Protein AF-A0AAU3UZP5-F1 (afdb_monomer)

Structure (mmCIF, N/CA/C/O backbone):
data_AF-A0AAU3UZP5-F1
#
_entry.id   AF-A0AAU3UZP5-F1
#
loop_
_atom_site.group_PDB
_atom_site.id
_atom_site.type_symbol
_atom_site.label_atom_id
_atom_site.label_alt_id
_atom_site.label_comp_id
_atom_site.label_asym_id
_atom_site.label_entity_id
_atom_site.label_seq_id
_atom_site.pdbx_PDB_ins_code
_atom_site.Cartn_x
_atom_site.Cartn_y
_atom_site.Cartn_z
_atom_site.occupancy
_atom_site.B_iso_or_equiv
_atom_site.auth_seq_id
_atom_site.auth_comp_id
_atom_site.auth_asym_id
_atom_site.auth_atom_id
_atom_site.pdbx_PDB_model_num
ATOM 1 N N . MET A 1 1 ? -6.463 -6.547 1.349 1.00 59.91 1 MET A N 1
ATOM 2 C CA . MET A 1 1 ? -6.851 -5.768 0.167 1.00 59.91 1 MET A CA 1
ATOM 3 C C . MET A 1 1 ? -5.772 -6.117 -0.819 1.00 59.91 1 MET A C 1
ATOM 5 O O . MET A 1 1 ? -4.624 -5.796 -0.541 1.00 59.91 1 MET A O 1
ATOM 9 N N . GLU A 1 2 ? -6.086 -6.982 -1.773 1.00 68.31 2 GLU A N 1
ATOM 10 C CA . GLU A 1 2 ? -5.173 -7.183 -2.896 1.00 68.31 2 GLU A CA 1
ATOM 11 C C . GLU A 1 2 ? -5.345 -5.976 -3.808 1.00 68.31 2 GLU A C 1
ATOM 13 O O . GLU A 1 2 ? -6.475 -5.521 -3.985 1.00 68.31 2 GLU A O 1
ATOM 18 N N . LEU A 1 3 ? -4.224 -5.432 -4.274 1.00 74.69 3 LEU A N 1
ATOM 19 C CA . LEU A 1 3 ? -4.221 -4.417 -5.317 1.00 74.69 3 LEU A CA 1
ATOM 20 C C . LEU A 1 3 ? -4.765 -5.055 -6.591 1.00 74.69 3 LEU A C 1
ATOM 22 O O . LEU A 1 3 ? -4.407 -6.203 -6.892 1.00 74.69 3 LEU A O 1
ATOM 26 N N . ASP A 1 4 ? -5.592 -4.326 -7.326 1.00 83.75 4 ASP A N 1
ATOM 27 C CA . ASP A 1 4 ? -5.940 -4.751 -8.676 1.00 83.75 4 ASP A CA 1
ATOM 28 C C . ASP A 1 4 ? -4.738 -4.600 -9.631 1.00 83.75 4 ASP A C 1
ATOM 30 O O . ASP A 1 4 ? -3.681 -4.058 -9.283 1.00 83.75 4 ASP A O 1
ATOM 34 N N . ASP A 1 5 ? -4.856 -5.173 -10.829 1.00 84.81 5 ASP A N 1
ATOM 35 C CA . ASP A 1 5 ? -3.751 -5.195 -11.790 1.00 84.81 5 ASP A CA 1
ATOM 36 C C . ASP A 1 5 ? -3.355 -3.780 -12.261 1.00 84.81 5 ASP A C 1
ATOM 38 O O . ASP A 1 5 ? -2.174 -3.544 -12.538 1.00 84.81 5 ASP A O 1
ATOM 42 N N . ASP A 1 6 ? -4.295 -2.829 -12.271 1.00 86.94 6 ASP A N 1
ATOM 43 C CA . ASP A 1 6 ? -4.051 -1.438 -12.663 1.00 86.94 6 ASP A CA 1
ATOM 44 C C . ASP A 1 6 ? -3.270 -0.690 -11.569 1.00 86.94 6 ASP A C 1
ATOM 46 O O . ASP A 1 6 ? -2.273 -0.015 -11.846 1.00 86.94 6 ASP A O 1
ATOM 50 N N . GLU A 1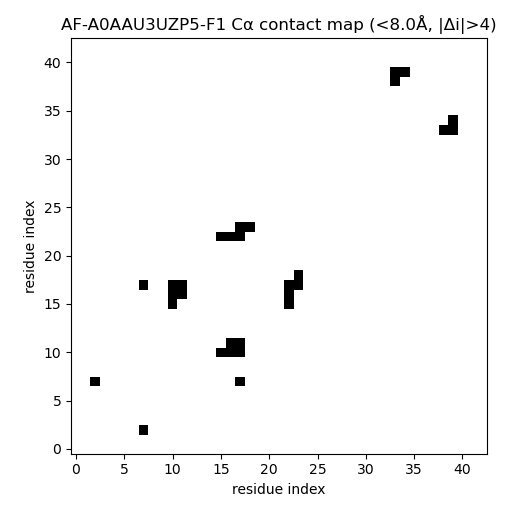 7 ? -3.650 -0.867 -10.303 1.00 85.38 7 GLU A N 1
ATOM 51 C CA . GLU A 1 7 ? -2.946 -0.298 -9.151 1.00 85.38 7 GLU A CA 1
ATOM 52 C C . GLU A 1 7 ? -1.511 -0.842 -9.033 1.00 85.38 7 GLU A C 1
ATOM 54 O O . GLU A 1 7 ? -0.575 -0.099 -8.714 1.00 85.38 7 GLU A O 1
ATOM 59 N N . ARG A 1 8 ? -1.301 -2.134 -9.326 1.00 86.94 8 ARG A N 1
ATOM 60 C CA . ARG A 1 8 ? 0.046 -2.739 -9.344 1.00 86.94 8 ARG A CA 1
ATOM 61 C C . ARG A 1 8 ? 0.906 -2.177 -10.464 1.00 86.94 8 ARG A C 1
ATOM 63 O O . ARG A 1 8 ? 2.101 -1.962 -10.253 1.00 86.94 8 ARG A O 1
ATOM 70 N N . GLN A 1 9 ? 0.324 -1.956 -11.639 1.00 88.81 9 GLN A N 1
ATOM 71 C CA . GLN A 1 9 ? 1.029 -1.368 -12.770 1.00 88.81 9 GLN A CA 1
ATOM 72 C C . GLN A 1 9 ? 1.440 0.082 -12.470 1.00 88.81 9 GLN A C 1
ATOM 74 O O . GLN A 1 9 ? 2.602 0.430 -12.681 1.00 88.81 9 GLN A O 1
ATOM 79 N N . ALA A 1 10 ? 0.550 0.882 -11.877 1.00 89.69 10 ALA A N 1
ATOM 80 C CA . ALA A 1 10 ? 0.847 2.260 -11.486 1.00 89.69 10 ALA A CA 1
ATOM 81 C C . ALA A 1 10 ? 2.010 2.356 -10.480 1.00 89.69 10 ALA A C 1
ATOM 83 O O . ALA A 1 10 ? 2.889 3.205 -10.618 1.00 89.69 10 ALA A O 1
ATOM 84 N N . LEU A 1 11 ? 2.072 1.450 -9.495 1.00 86.38 11 LEU A N 1
ATOM 85 C CA . LEU A 1 11 ? 3.199 1.397 -8.555 1.00 86.38 11 LEU A CA 1
ATOM 86 C C . LEU A 1 11 ? 4.525 1.116 -9.268 1.00 86.38 11 LEU A C 1
ATOM 88 O O . LEU A 1 11 ? 5.519 1.791 -8.998 1.00 86.38 11 LEU A O 1
ATOM 92 N N . ARG A 1 12 ? 4.534 0.165 -10.209 1.00 90.94 12 ARG A N 1
ATOM 93 C CA . ARG A 1 12 ? 5.738 -0.170 -10.986 1.00 90.94 12 ARG A CA 1
ATOM 94 C C . ARG A 1 12 ? 6.200 0.995 -11.860 1.00 90.94 12 ARG A C 1
ATOM 96 O O . ARG A 1 12 ? 7.404 1.205 -11.981 1.00 90.94 12 ARG A O 1
ATOM 103 N N . GLU A 1 13 ? 5.273 1.755 -12.439 1.00 92.94 13 GLU A N 1
ATOM 104 C CA . GLU A 1 13 ? 5.574 2.958 -13.230 1.00 92.94 13 GLU A CA 1
ATOM 105 C C . GLU A 1 13 ? 6.209 4.073 -12.387 1.00 92.94 13 GLU A C 1
ATOM 107 O O . GLU A 1 13 ? 7.134 4.740 -12.848 1.00 92.94 13 GLU A O 1
ATOM 112 N N . GLU A 1 14 ? 5.802 4.200 -11.124 1.00 89.38 14 GLU A N 1
ATOM 113 C CA . GLU A 1 14 ? 6.423 5.084 -10.125 1.00 89.38 14 GLU A CA 1
ATOM 114 C C . GLU A 1 14 ? 7.744 4.520 -9.552 1.00 89.38 14 GLU A C 1
ATOM 116 O O . GLU A 1 14 ? 8.364 5.116 -8.668 1.00 89.38 14 GLU A O 1
ATOM 121 N N . GLY A 1 15 ? 8.205 3.364 -10.044 1.00 91.00 15 GLY A N 1
ATOM 122 C CA . GLY A 1 15 ? 9.436 2.710 -9.595 1.00 91.00 15 GLY A CA 1
ATOM 123 C C . GLY A 1 15 ? 9.315 1.997 -8.246 1.00 91.00 15 GLY A C 1
ATOM 124 O O . GLY A 1 15 ? 10.330 1.669 -7.629 1.00 91.00 15 GLY A O 1
ATOM 125 N N . VAL A 1 16 ? 8.091 1.749 -7.778 1.00 89.56 16 VAL A N 1
ATOM 126 C CA . VAL A 1 16 ? 7.799 0.988 -6.562 1.00 89.56 16 VAL A CA 1
ATOM 127 C C . VAL A 1 16 ? 7.450 -0.445 -6.948 1.00 89.56 16 VAL A C 1
ATOM 129 O O . VAL A 1 16 ? 6.496 -0.683 -7.681 1.00 89.56 16 VAL A O 1
ATOM 132 N N . ASP A 1 17 ? 8.192 -1.423 -6.430 1.00 91.06 17 ASP A N 1
ATOM 133 C CA . ASP A 1 17 ? 7.851 -2.830 -6.635 1.00 91.06 17 ASP A CA 1
ATOM 134 C C . ASP A 1 17 ? 6.704 -3.243 -5.685 1.00 91.06 17 ASP A C 1
ATOM 136 O O . ASP A 1 17 ? 6.905 -3.287 -4.467 1.00 91.06 17 ASP A O 1
ATOM 140 N N . PRO A 1 18 ? 5.490 -3.539 -6.195 1.00 86.12 18 PRO A N 1
ATOM 141 C CA . PRO A 1 18 ? 4.360 -3.951 -5.363 1.00 86.12 18 PRO A CA 1
ATOM 142 C C . PRO A 1 18 ? 4.576 -5.311 -4.686 1.00 86.12 18 PRO A C 1
ATOM 144 O O . PRO A 1 18 ? 3.894 -5.609 -3.704 1.00 86.12 18 PRO A O 1
ATOM 147 N N . ASP A 1 19 ? 5.504 -6.123 -5.198 1.00 88.56 19 ASP A N 1
ATOM 148 C CA . ASP A 1 19 ? 5.842 -7.446 -4.679 1.00 88.56 19 ASP A CA 1
ATOM 149 C C . ASP A 1 19 ? 6.996 -7.397 -3.657 1.00 88.56 19 ASP A C 1
ATOM 151 O O . ASP A 1 19 ? 7.316 -8.410 -3.025 1.00 88.56 19 ASP A O 1
ATOM 155 N N . ASP A 1 20 ? 7.590 -6.216 -3.432 1.00 91.75 20 ASP A N 1
ATOM 156 C CA . ASP A 1 20 ? 8.625 -6.023 -2.420 1.00 91.75 20 ASP A CA 1
ATOM 157 C C . ASP A 1 20 ? 8.054 -6.283 -1.005 1.00 91.75 20 ASP A C 1
ATOM 159 O O . ASP A 1 20 ? 7.040 -5.686 -0.607 1.00 91.75 20 ASP A O 1
ATOM 163 N N . PRO A 1 21 ? 8.701 -7.138 -0.186 1.00 91.38 21 PRO A N 1
ATOM 164 C CA . PRO A 1 21 ? 8.224 -7.461 1.158 1.00 91.38 21 PRO A CA 1
ATOM 165 C C . PRO A 1 21 ? 7.999 -6.236 2.055 1.00 91.38 21 PRO A C 1
ATOM 167 O O . PRO A 1 21 ? 7.078 -6.220 2.877 1.00 91.38 21 PRO A O 1
ATOM 170 N N . GLN A 1 22 ? 8.824 -5.197 1.921 1.00 90.69 22 GLN A N 1
ATOM 171 C CA . GLN A 1 22 ? 8.713 -3.959 2.682 1.00 90.69 22 GLN A CA 1
ATOM 172 C C . GLN A 1 22 ? 7.516 -3.117 2.224 1.00 90.69 22 GLN A C 1
ATOM 174 O O . GLN A 1 22 ? 6.843 -2.512 3.070 1.00 90.69 22 GLN A O 1
ATOM 179 N N . VAL A 1 2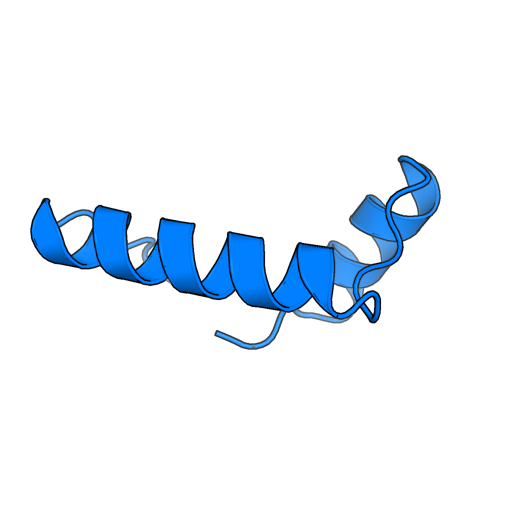3 ? 7.211 -3.104 0.925 1.00 88.19 23 VAL A N 1
ATOM 180 C CA . VAL A 1 23 ? 6.012 -2.450 0.377 1.00 88.19 23 VAL A CA 1
ATOM 181 C C . VAL A 1 23 ? 4.758 -3.147 0.896 1.00 88.19 23 VAL A C 1
ATOM 183 O O . VAL A 1 23 ? 3.885 -2.487 1.469 1.00 88.19 23 VAL A O 1
ATOM 186 N N . VAL A 1 24 ? 4.714 -4.480 0.835 1.00 89.25 24 VAL A N 1
ATOM 187 C CA . VAL A 1 24 ? 3.601 -5.284 1.365 1.00 89.25 24 VAL A CA 1
ATOM 188 C C . VAL A 1 24 ? 3.384 -5.029 2.862 1.00 89.25 24 VAL A C 1
ATOM 190 O O . VAL A 1 24 ? 2.259 -4.767 3.301 1.00 89.25 24 VAL A O 1
ATOM 193 N N . LEU A 1 25 ? 4.453 -5.036 3.667 1.00 90.75 25 LEU A N 1
ATOM 194 C CA . LEU A 1 25 ? 4.369 -4.742 5.103 1.00 90.75 25 LEU A CA 1
ATOM 195 C C . LEU A 1 25 ? 3.862 -3.321 5.380 1.00 90.75 25 LEU A C 1
ATOM 197 O O . LEU A 1 25 ? 3.087 -3.102 6.318 1.00 90.75 25 LEU A O 1
ATOM 201 N N . SER A 1 26 ? 4.290 -2.349 4.578 1.00 89.56 26 SER A N 1
ATOM 202 C CA . SER A 1 26 ? 3.871 -0.954 4.721 1.00 89.56 26 SER A CA 1
ATOM 203 C C . SER A 1 26 ? 2.388 -0.785 4.390 1.00 89.56 26 SER A C 1
ATOM 205 O O . SER A 1 26 ? 1.660 -0.170 5.173 1.00 89.56 26 SER A O 1
ATOM 207 N N . GLN A 1 27 ? 1.902 -1.418 3.320 1.00 86.75 27 GLN A N 1
ATOM 208 C CA . GLN A 1 27 ? 0.479 -1.428 2.970 1.00 86.75 27 GLN A CA 1
ATOM 209 C C . GLN A 1 27 ? -0.380 -2.060 4.074 1.00 86.75 27 GLN A C 1
ATOM 211 O O . GLN A 1 27 ? -1.407 -1.499 4.462 1.00 86.75 27 GLN A O 1
ATOM 216 N N . GLN A 1 28 ? 0.060 -3.181 4.655 1.00 88.50 28 GLN A N 1
ATOM 217 C CA . GLN A 1 28 ? -0.637 -3.810 5.783 1.00 88.50 28 GLN A CA 1
ATOM 218 C C . GLN A 1 28 ? -0.736 -2.872 6.996 1.00 88.50 28 GLN A C 1
ATOM 220 O O . GLN A 1 28 ? -1.790 -2.791 7.637 1.00 88.50 28 GLN A O 1
ATOM 225 N N . ARG A 1 29 ? 0.337 -2.132 7.308 1.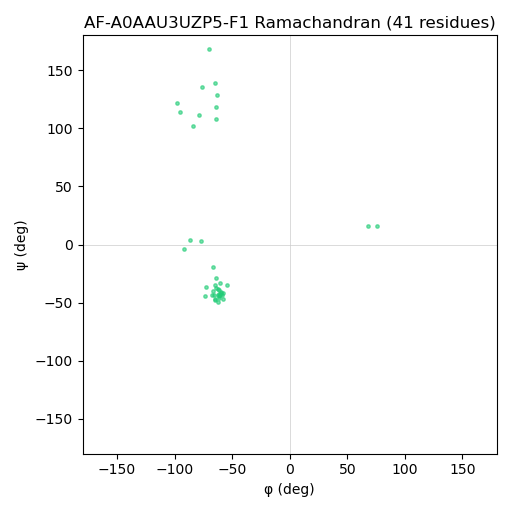00 91.06 29 ARG A N 1
ATOM 226 C CA . ARG A 1 29 ? 0.349 -1.149 8.404 1.00 91.06 29 ARG A CA 1
ATOM 227 C C . ARG A 1 29 ? -0.611 0.005 8.143 1.00 91.06 29 ARG A C 1
ATOM 229 O O . ARG A 1 29 ? -1.393 0.335 9.034 1.00 91.06 29 ARG A O 1
ATOM 236 N N . VAL A 1 30 ? -0.584 0.579 6.942 1.00 89.44 30 VAL A N 1
ATOM 237 C CA . VAL A 1 30 ? -1.491 1.668 6.548 1.00 89.44 30 VAL A CA 1
ATOM 238 C C . VAL A 1 30 ? -2.942 1.195 6.598 1.00 89.44 30 VAL A C 1
ATOM 240 O O . VAL A 1 30 ? -3.773 1.850 7.220 1.00 89.44 30 VAL A O 1
ATOM 243 N N . SER A 1 31 ? -3.243 0.012 6.056 1.00 86.88 31 SER A N 1
ATOM 244 C CA . SER A 1 31 ? -4.588 -0.572 6.106 1.00 86.88 31 SER A CA 1
ATOM 245 C C . SER A 1 31 ? -5.085 -0.759 7.545 1.00 86.88 31 SER A C 1
ATOM 247 O O . SER A 1 31 ? -6.222 -0.406 7.869 1.00 86.88 31 SER A O 1
ATOM 249 N N . LYS A 1 32 ? -4.223 -1.250 8.446 1.00 89.56 32 LYS A N 1
ATOM 250 C CA . LYS A 1 32 ? -4.547 -1.384 9.874 1.00 89.56 32 LYS A CA 1
ATOM 251 C C . LYS A 1 32 ? -4.822 -0.026 10.523 1.00 89.56 32 LYS A C 1
ATOM 253 O O . LYS A 1 32 ? -5.785 0.093 11.275 1.00 89.56 32 LYS A O 1
ATOM 258 N N . LEU A 1 33 ? -4.007 0.983 10.216 1.00 91.50 33 LEU A N 1
ATOM 259 C CA . LEU A 1 33 ? -4.167 2.337 10.739 1.00 91.50 33 LEU A CA 1
ATOM 260 C C . LEU A 1 33 ? -5.496 2.955 10.287 1.00 91.50 33 LEU A C 1
ATOM 262 O O . LEU A 1 33 ? -6.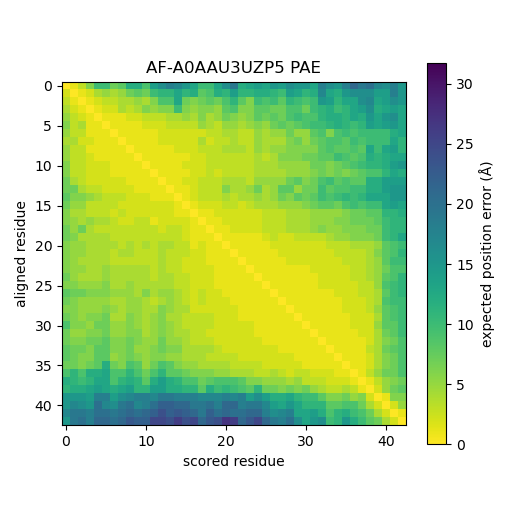267 3.419 11.123 1.00 91.50 33 LEU A O 1
ATOM 266 N N . LEU A 1 34 ? -5.803 2.889 8.990 1.00 87.31 34 LEU A N 1
ATOM 267 C CA . LEU A 1 34 ? -7.052 3.404 8.423 1.00 87.31 34 LEU A CA 1
ATOM 268 C C . LEU A 1 34 ? -8.279 2.752 9.074 1.00 87.31 34 LEU A C 1
ATOM 270 O O . LEU A 1 34 ? -9.211 3.454 9.467 1.00 87.31 34 LEU A O 1
ATOM 274 N N . ARG A 1 35 ? -8.237 1.432 9.306 1.00 86.94 35 ARG A N 1
ATOM 275 C CA . ARG A 1 35 ? -9.285 0.718 10.056 1.00 86.94 35 ARG A CA 1
ATOM 276 C C . ARG A 1 35 ? -9.432 1.214 11.492 1.00 86.94 35 ARG A C 1
ATOM 278 O O . ARG A 1 35 ? -10.560 1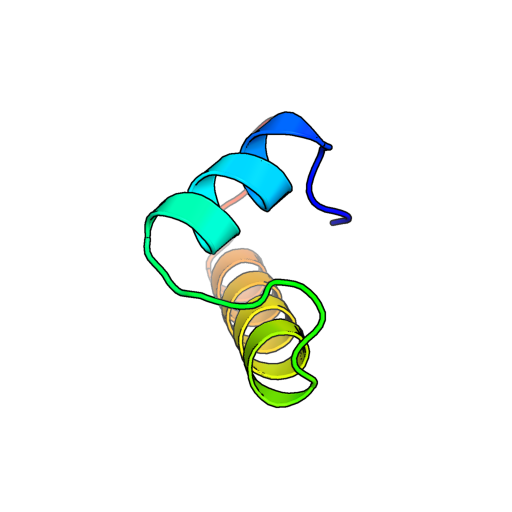.382 11.944 1.00 86.94 35 ARG A O 1
ATOM 285 N N . CYS A 1 36 ? -8.331 1.458 12.207 1.00 90.88 36 CYS A N 1
ATOM 286 C CA . CYS A 1 36 ? -8.380 1.997 13.571 1.00 90.88 36 CYS A CA 1
ATOM 287 C C . CYS A 1 36 ? -9.063 3.371 13.634 1.00 90.88 36 CYS A C 1
ATOM 289 O O . CYS A 1 36 ? -9.751 3.654 14.610 1.00 90.88 36 CYS A O 1
ATOM 291 N N . TYR A 1 37 ? -8.917 4.191 12.593 1.00 91.12 37 TYR A N 1
ATOM 292 C CA . TYR A 1 37 ? -9.581 5.494 12.488 1.00 91.12 37 TYR A CA 1
ATOM 293 C C . TYR A 1 37 ? -10.989 5.431 11.878 1.00 91.12 37 TYR A C 1
ATOM 295 O O . TYR A 1 37 ? -11.610 6.471 11.675 1.00 91.12 37 TYR A O 1
ATOM 303 N N . GLY A 1 38 ? -11.512 4.237 11.579 1.00 88.00 38 GLY A N 1
ATOM 304 C CA . GLY A 1 38 ? -12.8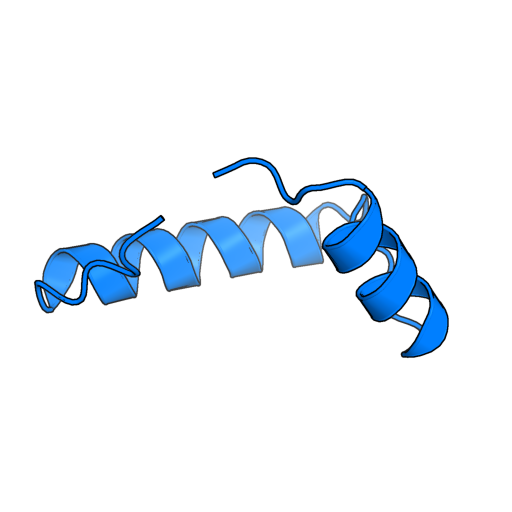24 4.079 10.947 1.00 88.00 38 GLY A CA 1
ATOM 305 C C . GLY A 1 38 ? -12.881 4.587 9.503 1.00 88.00 38 GLY A C 1
ATOM 306 O O . GLY A 1 38 ? -13.972 4.773 8.968 1.00 88.00 38 GLY A O 1
ATOM 307 N N . ILE A 1 39 ? -11.728 4.798 8.859 1.00 84.75 39 ILE A N 1
ATOM 308 C CA . ILE A 1 39 ? -11.638 5.209 7.460 1.00 84.75 39 ILE A CA 1
ATOM 309 C C . ILE A 1 39 ? -11.735 3.947 6.606 1.00 84.75 39 ILE A C 1
ATOM 311 O O . ILE A 1 39 ? -10.781 3.179 6.475 1.00 84.75 39 ILE A O 1
ATOM 315 N N . TRP A 1 40 ? -12.918 3.727 6.040 1.00 72.19 40 TRP A N 1
ATOM 316 C CA . TRP A 1 40 ? -13.147 2.690 5.044 1.00 72.19 40 TRP A CA 1
ATOM 317 C C . TRP A 1 40 ? -13.032 3.319 3.660 1.00 72.19 40 TRP A C 1
ATOM 319 O O . TRP A 1 40 ? -13.861 4.146 3.283 1.00 72.19 40 TRP A O 1
ATOM 329 N N . LEU A 1 41 ? -12.012 2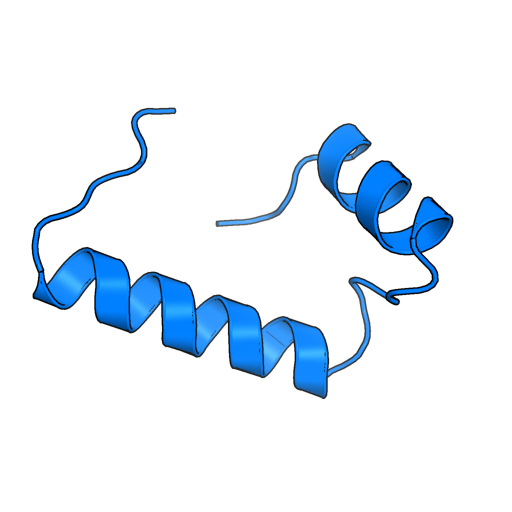.920 2.900 1.00 60.94 41 LEU A N 1
ATOM 330 C CA . LEU A 1 41 ? -12.024 3.114 1.453 1.00 60.94 41 LEU A CA 1
ATOM 331 C C . LEU A 1 41 ? -13.189 2.268 0.921 1.00 60.94 41 LEU A C 1
ATOM 333 O O . LEU A 1 41 ? -13.151 1.041 1.012 1.00 60.94 41 LEU A O 1
ATOM 337 N N . ARG A 1 42 ? -14.277 2.921 0.490 1.00 52.34 42 ARG A N 1
ATOM 338 C CA . ARG A 1 42 ? -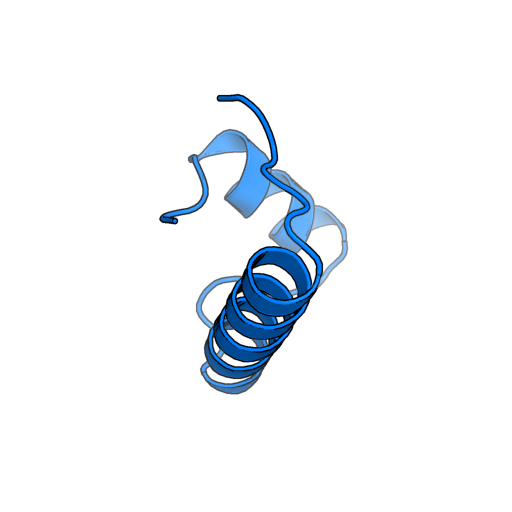15.372 2.243 -0.215 1.00 52.34 42 ARG A CA 1
ATOM 339 C C . ARG A 1 42 ? -14.799 1.705 -1.523 1.00 52.34 42 ARG A C 1
ATOM 341 O O . ARG A 1 42 ? -14.323 2.502 -2.325 1.00 52.34 42 ARG A O 1
ATOM 348 N N . SER A 1 43 ? -14.835 0.379 -1.667 1.00 50.34 43 SER A N 1
ATOM 349 C CA . SER A 1 43 ? -14.757 -0.313 -2.957 1.00 50.34 43 SER A CA 1
ATOM 350 C C . SER A 1 43 ? -15.862 0.148 -3.899 1.00 50.34 43 SER A C 1
ATOM 352 O O . SER A 1 43 ? -16.953 0.517 -3.394 1.00 50.34 43 SER A O 1
#

pLDDT: mean 84.54, std 10.47, range [50.34, 92.94]

Nearest PDB structures (foldseek):
  1oc0-assembly1_A  TM=6.186E-01  e=8.167E+00  Homo sapiens
  7bkb-assembly1_C  TM=4.631E-01  e=5.599E+00  Methanospirillum hungatei JF-1

Foldseek 3Di:
DDDDPVRQVVCVVVVHHCPPPVNVVVVVVVVVVCVVVVNDPDD

Sequence (43 aa):
MELDDDERQALREEGVDPDDPQVVLSQQRVSKLLRCYGIWLRS

Radius of gyration: 11.32 Å; Cα contacts (8 Å, |Δi|>4): 15; chains: 1; bounding box: 25×13×27 Å

Mean predicted aligned error: 5.98 Å

Solvent-accessible surface area (backbone atoms only — not comparable to full-atom values): 2688 Å² total; per-residue (Å²): 133,82,74,53,75,66,59,44,49,54,34,46,74,74,71,39,60,67,83,39,71,67,50,46,53,49,51,52,51,51,54,53,50,34,52,75,71,68,53,72,84,79,127

Secondary structure (DSSP, 8-state):
-P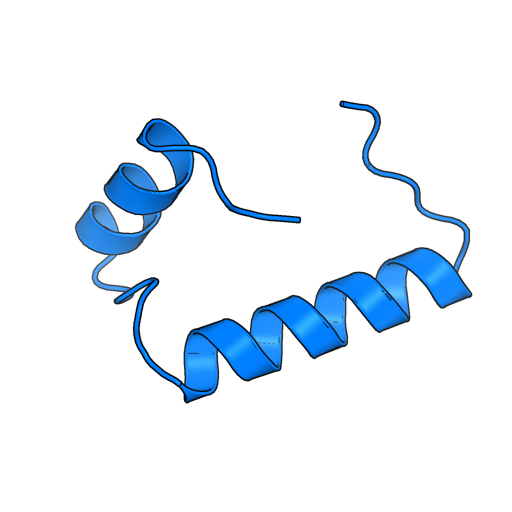PPHHHHHHHHHTT--TT-HHHHHHHHHHHHHHHHTT-----